Protein AF-A0A2V2N459-F1 (afdb_monomer)

Organism: NCBI:txid1277351

Radius of gyration: 63.27 Å; Cα contacts (8 Å, |Δi|>4): 15; chains: 1; bounding box: 119×52×161 Å

Mean predicted aligned error: 15.53 Å

Structure (mmCIF, N/CA/C/O backbone):
data_AF-A0A2V2N459-F1
#
_entry.id   AF-A0A2V2N459-F1
#
loop_
_atom_site.group_PDB
_atom_site.id
_atom_site.type_symbol
_atom_site.label_atom_id
_atom_site.label_alt_id
_atom_site.label_comp_id
_atom_site.label_asym_id
_atom_site.label_entity_id
_atom_site.label_seq_id
_atom_site.pdbx_PDB_ins_code
_atom_site.Cartn_x
_atom_site.Cartn_y
_atom_site.Cartn_z
_atom_site.occupancy
_atom_site.B_iso_or_equiv
_atom_site.auth_seq_id
_atom_site.auth_comp_id
_atom_site.auth_asym_id
_atom_site.auth_atom_id
_atom_site.pdbx_PDB_model_num
ATOM 1 N N . MET A 1 1 ? -39.260 -43.228 41.173 1.00 39.00 1 MET A N 1
ATOM 2 C CA . MET A 1 1 ? -38.387 -42.388 42.025 1.00 39.00 1 MET A CA 1
ATOM 3 C C . MET A 1 1 ? -39.161 -41.136 42.411 1.00 39.00 1 MET A C 1
ATOM 5 O O . MET A 1 1 ? -39.763 -40.525 41.541 1.00 39.00 1 MET A O 1
ATOM 9 N N . ARG A 1 2 ? -39.259 -40.855 43.716 1.00 43.34 2 ARG A N 1
ATOM 10 C CA . ARG A 1 2 ? -40.047 -39.765 44.317 1.00 43.34 2 ARG A CA 1
ATOM 11 C C . ARG A 1 2 ? -39.423 -38.402 43.996 1.00 43.34 2 ARG A C 1
ATOM 13 O O . ARG A 1 2 ? -38.219 -38.247 44.148 1.00 43.34 2 ARG A O 1
ATOM 20 N N . PHE A 1 3 ? -40.246 -37.420 43.637 1.00 46.50 3 PHE A N 1
ATOM 21 C CA . PHE A 1 3 ? -39.861 -36.010 43.668 1.00 46.50 3 PHE A CA 1
ATOM 22 C C . PHE A 1 3 ? -39.791 -35.563 45.132 1.00 46.50 3 PHE A C 1
ATOM 24 O O . PHE A 1 3 ? -40.823 -35.383 45.783 1.00 46.50 3 PHE A O 1
ATOM 31 N N . GLU A 1 4 ? -38.583 -35.431 45.674 1.00 50.91 4 GLU A N 1
ATOM 32 C CA . GLU A 1 4 ? -38.373 -34.772 46.959 1.00 50.91 4 GLU A CA 1
ATOM 33 C C . GLU A 1 4 ? -38.752 -33.296 46.819 1.00 50.91 4 GLU A C 1
ATOM 35 O O . GLU A 1 4 ? -38.150 -32.531 46.065 1.00 50.91 4 GLU A O 1
ATOM 40 N N . LYS A 1 5 ? -39.806 -32.900 47.537 1.00 53.94 5 LYS A N 1
ATOM 41 C CA . LYS A 1 5 ? -40.143 -31.497 47.756 1.00 53.94 5 LYS A CA 1
ATOM 42 C C . LYS A 1 5 ? -38.971 -30.869 48.507 1.00 53.94 5 LYS A C 1
ATOM 44 O O . LYS A 1 5 ? -38.868 -31.030 49.720 1.00 53.94 5 LYS A O 1
ATOM 49 N N . LEU A 1 6 ? -38.100 -30.158 47.795 1.00 53.69 6 LEU A N 1
ATOM 50 C CA . LEU A 1 6 ? -37.167 -29.220 48.409 1.00 53.69 6 LEU A CA 1
ATOM 51 C C . LEU A 1 6 ? -37.994 -28.229 49.232 1.00 53.69 6 LEU A C 1
ATOM 53 O O . LEU A 1 6 ? -38.637 -27.333 48.682 1.00 53.69 6 LEU A O 1
ATOM 57 N N . ASN A 1 7 ? -38.009 -28.418 50.552 1.00 49.91 7 ASN A N 1
ATOM 58 C CA . ASN A 1 7 ? -38.447 -27.408 51.502 1.00 49.91 7 ASN A CA 1
ATOM 59 C C . ASN A 1 7 ? -37.522 -26.202 51.319 1.00 49.91 7 ASN A C 1
ATOM 61 O O . ASN A 1 7 ? -36.458 -26.126 51.926 1.00 49.91 7 ASN A O 1
ATOM 65 N N . LYS A 1 8 ? -37.915 -25.270 50.445 1.00 59.38 8 LYS A N 1
ATOM 66 C CA . LYS A 1 8 ? -37.277 -23.963 50.274 1.00 59.38 8 LYS A CA 1
ATOM 67 C C . LYS A 1 8 ? -37.604 -23.096 51.492 1.00 59.38 8 LYS A C 1
ATOM 69 O O . LYS A 1 8 ? -38.346 -22.125 51.390 1.00 59.38 8 LYS A O 1
ATOM 74 N N . LYS A 1 9 ? -37.115 -23.487 52.669 1.00 71.25 9 LYS A N 1
ATOM 75 C CA . LYS A 1 9 ? -37.037 -22.566 53.800 1.00 71.25 9 LYS A CA 1
ATOM 76 C C . LYS A 1 9 ? -35.951 -21.553 53.464 1.00 71.25 9 LYS A C 1
ATOM 78 O O . LYS A 1 9 ? -34.879 -21.941 53.000 1.00 71.25 9 LYS A O 1
ATOM 83 N N . LEU A 1 10 ? -36.259 -20.270 53.639 1.00 74.75 10 LEU A N 1
ATOM 84 C CA . LEU A 1 10 ? -35.234 -19.240 53.548 1.00 74.75 10 LEU A CA 1
ATOM 85 C C . LEU A 1 10 ? -34.154 -19.547 54.600 1.00 74.75 10 LEU A C 1
ATOM 87 O O . LEU A 1 10 ? -34.520 -19.913 55.719 1.00 74.75 10 LEU A O 1
ATOM 91 N N . PRO A 1 11 ? -32.864 -19.425 54.249 1.00 86.38 11 PRO A N 1
ATOM 92 C CA . PRO A 1 11 ? -31.776 -19.517 55.214 1.00 86.38 11 PRO A CA 1
ATOM 93 C C . PRO A 1 11 ? -32.008 -18.576 56.402 1.00 86.38 11 PRO A C 1
ATOM 95 O O . PRO A 1 11 ? -32.507 -17.463 56.210 1.00 86.38 11 PRO A O 1
ATOM 98 N N . GLU A 1 12 ? -31.627 -19.016 57.603 1.00 83.81 12 GLU A N 1
ATOM 99 C CA . GLU A 1 12 ? -31.779 -18.258 58.858 1.00 83.81 12 GLU A CA 1
ATOM 100 C C . GLU A 1 12 ? -31.168 -16.847 58.742 1.00 83.81 12 GLU A C 1
ATOM 102 O O . GLU A 1 12 ? -31.771 -15.870 59.176 1.00 83.81 12 GLU A O 1
ATOM 107 N N . ASP A 1 13 ? -30.038 -16.734 58.041 1.00 87.75 13 ASP A N 1
ATOM 108 C CA . ASP A 1 13 ? -29.305 -15.483 57.816 1.00 87.75 13 ASP A CA 1
ATOM 109 C C . ASP A 1 13 ? -30.088 -14.453 56.984 1.00 87.75 13 ASP A C 1
ATOM 111 O O . ASP A 1 13 ? -29.896 -13.252 57.123 1.00 87.75 13 ASP A O 1
ATOM 115 N N . ILE A 1 14 ? -30.980 -14.899 56.093 1.00 87.56 14 ILE A N 1
ATOM 116 C CA . ILE A 1 14 ? -31.822 -13.983 55.306 1.00 87.56 14 ILE A CA 1
ATOM 117 C C . ILE A 1 14 ? -33.027 -13.546 56.140 1.00 87.56 14 ILE A C 1
ATOM 119 O O . ILE A 1 14 ? -33.479 -12.406 56.035 1.00 87.56 14 ILE A O 1
ATOM 123 N N . LEU A 1 15 ? -33.551 -14.446 56.976 1.00 87.75 15 LEU A N 1
ATOM 124 C CA . LEU A 1 15 ? -34.659 -14.138 57.876 1.00 87.75 15 LEU A CA 1
ATOM 125 C C . LEU A 1 15 ? -34.249 -13.102 58.926 1.00 87.75 15 LEU A C 1
ATOM 127 O O . LEU A 1 15 ? -35.013 -12.169 59.157 1.00 87.75 15 LEU A O 1
ATOM 131 N N . SER A 1 16 ? -33.044 -13.211 59.493 1.00 89.38 16 SER A N 1
ATOM 132 C CA . SER A 1 16 ? -32.524 -12.221 60.442 1.00 89.38 16 SER A CA 1
ATOM 133 C C . SER A 1 16 ? -32.383 -10.832 59.812 1.00 89.38 16 SER A C 1
ATOM 135 O O . SER A 1 16 ? -32.814 -9.857 60.417 1.00 89.38 16 SER A O 1
ATOM 137 N N . VAL A 1 17 ? -31.891 -10.738 58.571 1.00 90.38 17 VAL A N 1
ATOM 138 C CA . VAL A 1 17 ? -31.781 -9.465 57.832 1.00 90.38 17 VAL A CA 1
ATOM 139 C C . VAL A 1 17 ? -33.154 -8.854 57.530 1.00 90.38 17 VAL A C 1
ATOM 141 O O . VAL A 1 17 ? -33.333 -7.643 57.632 1.00 90.38 17 VAL A O 1
ATOM 144 N N . ILE A 1 18 ? -34.150 -9.674 57.174 1.00 92.88 18 ILE A N 1
ATOM 145 C CA . ILE A 1 18 ? -35.527 -9.199 56.958 1.00 92.88 18 ILE A CA 1
ATOM 146 C C . ILE A 1 18 ? -36.136 -8.683 58.267 1.00 92.88 18 ILE A C 1
ATOM 148 O O . ILE A 1 18 ? -36.833 -7.669 58.252 1.00 92.88 18 ILE A O 1
ATOM 152 N N . ASP A 1 19 ? -35.891 -9.375 59.379 1.00 91.25 19 ASP A N 1
ATOM 153 C CA . ASP A 1 19 ? -36.398 -9.001 60.701 1.00 91.25 19 ASP A CA 1
ATOM 154 C C . ASP A 1 19 ? -35.750 -7.721 61.221 1.00 91.25 19 ASP A C 1
ATOM 156 O O . ASP A 1 19 ? -36.444 -6.856 61.754 1.00 91.25 19 ASP A O 1
ATOM 160 N N . GLU A 1 20 ? -34.445 -7.575 61.013 1.00 93.12 20 GLU A N 1
ATOM 161 C CA . GLU A 1 20 ? -33.694 -6.367 61.333 1.00 93.12 20 GLU A CA 1
ATOM 162 C C . GLU A 1 20 ? -34.180 -5.171 60.503 1.00 93.12 20 GLU A C 1
ATOM 164 O O . GLU A 1 20 ? -34.480 -4.121 61.067 1.00 93.12 20 GLU A O 1
ATOM 169 N N . GLU A 1 21 ? -34.367 -5.335 59.189 1.00 92.62 21 GLU A N 1
ATOM 170 C CA . GLU A 1 21 ? -34.896 -4.277 58.317 1.00 92.62 21 GLU A CA 1
ATOM 171 C C . GLU A 1 21 ? -36.357 -3.925 58.656 1.00 92.62 21 GLU A C 1
ATOM 173 O O . GLU A 1 21 ? -36.746 -2.755 58.614 1.00 92.62 21 GLU A O 1
ATOM 178 N N . ALA A 1 22 ? -37.174 -4.915 59.029 1.00 91.62 22 ALA A N 1
ATOM 179 C CA . ALA A 1 22 ? -38.549 -4.695 59.474 1.00 91.62 22 ALA A CA 1
ATOM 180 C C . ALA A 1 22 ? -38.601 -3.922 60.802 1.00 91.62 22 ALA A C 1
ATOM 182 O O . ALA A 1 22 ? -39.375 -2.970 60.930 1.00 91.62 22 ALA A O 1
ATOM 183 N N . ALA A 1 23 ? -37.747 -4.287 61.764 1.00 91.88 23 AL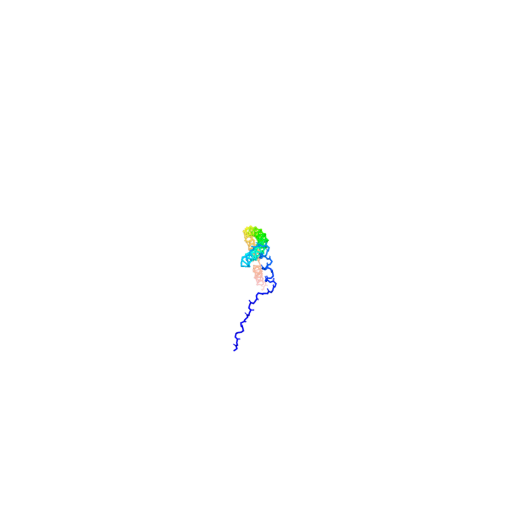A A N 1
ATOM 184 C CA . ALA A 1 23 ? -37.636 -3.614 63.054 1.00 91.88 23 ALA A CA 1
ATOM 185 C C . ALA A 1 23 ? -37.079 -2.188 62.913 1.00 91.88 23 ALA A C 1
ATOM 187 O O . ALA A 1 23 ? -37.649 -1.251 63.471 1.00 91.88 23 ALA A O 1
ATOM 188 N N . ALA A 1 24 ? -36.018 -2.003 62.122 1.00 91.19 24 ALA A N 1
ATOM 189 C CA . ALA A 1 24 ? -35.404 -0.701 61.872 1.00 91.19 24 ALA A CA 1
ATOM 190 C C . ALA A 1 24 ? -36.339 0.242 61.100 1.00 91.19 24 ALA A C 1
ATOM 192 O O . ALA A 1 24 ? -36.403 1.437 61.385 1.00 91.19 24 ALA A O 1
ATOM 193 N N . GLY A 1 25 ? -37.091 -0.294 60.137 1.00 87.31 25 GLY A N 1
ATOM 194 C CA . GLY A 1 25 ? -38.051 0.470 59.347 1.00 87.31 25 GLY A CA 1
ATOM 195 C C . GLY A 1 25 ? -39.390 0.716 60.041 1.00 87.31 25 GLY A C 1
ATOM 196 O O . GLY A 1 25 ? -40.169 1.519 59.535 1.00 87.31 25 GLY A O 1
ATOM 197 N N . SER A 1 26 ? -39.679 0.045 61.166 1.00 91.75 26 SER A N 1
ATOM 198 C CA . SER A 1 26 ? -41.036 -0.039 61.740 1.00 91.75 26 SER A CA 1
ATOM 199 C C . SER A 1 26 ? -42.088 -0.470 60.706 1.00 91.75 26 SER A C 1
ATOM 201 O O . SER A 1 26 ? -43.199 0.056 60.670 1.00 91.75 26 SER A O 1
ATOM 203 N N . ILE A 1 27 ? -41.719 -1.414 59.839 1.00 93.75 27 ILE A N 1
ATOM 204 C CA . ILE A 1 27 ? -42.539 -1.907 58.725 1.00 93.75 27 ILE A CA 1
ATOM 205 C C . ILE A 1 27 ? -42.828 -3.398 58.873 1.00 93.75 27 ILE A C 1
ATOM 207 O O . ILE A 1 27 ? -42.202 -4.113 59.656 1.00 93.75 27 ILE A O 1
ATOM 211 N N . THR A 1 28 ? -43.779 -3.899 58.092 1.00 94.56 28 THR A N 1
ATOM 212 C CA . THR A 1 28 ? -44.044 -5.338 58.046 1.00 94.56 28 THR A CA 1
ATOM 213 C C . THR A 1 28 ? -42.893 -6.086 57.364 1.00 94.56 28 THR A C 1
ATOM 215 O O . THR A 1 28 ? -42.224 -5.560 56.472 1.00 94.56 28 THR A O 1
ATOM 218 N N . ARG A 1 29 ? -42.702 -7.371 57.704 1.00 90.75 29 ARG A N 1
ATOM 219 C CA . ARG A 1 29 ? -41.733 -8.251 57.014 1.00 90.75 29 ARG A CA 1
ATOM 220 C C . ARG A 1 29 ? -41.894 -8.226 55.491 1.00 90.75 29 ARG A C 1
ATOM 222 O O . ARG A 1 29 ? -40.912 -8.293 54.764 1.00 90.75 29 ARG A O 1
ATOM 229 N N . GLN A 1 30 ? -43.124 -8.119 54.994 1.00 91.94 30 GLN A N 1
ATOM 230 C CA . GLN A 1 30 ? -43.403 -8.130 53.557 1.00 91.94 30 GLN A CA 1
ATOM 231 C C . GLN A 1 30 ? -42.973 -6.828 52.858 1.00 91.94 30 GLN A C 1
ATOM 233 O O . GLN A 1 30 ? -42.483 -6.858 51.724 1.00 91.94 30 GLN A O 1
ATOM 238 N N . GLU A 1 31 ? -43.091 -5.691 53.542 1.00 91.62 31 GLU A N 1
ATOM 239 C CA . GLU A 1 31 ? -42.556 -4.408 53.077 1.00 91.62 31 GLU A CA 1
ATOM 240 C C . GLU A 1 31 ? -41.027 -4.381 53.148 1.00 91.62 31 GLU A C 1
ATOM 242 O O . GLU A 1 31 ? -40.392 -3.931 52.192 1.00 91.62 31 GLU A O 1
ATOM 247 N N . ALA A 1 32 ? -40.433 -4.937 54.212 1.00 91.81 32 ALA A N 1
ATOM 248 C CA . ALA A 1 32 ? -38.983 -5.085 54.343 1.00 91.81 32 ALA A CA 1
ATOM 249 C C . ALA A 1 32 ? -38.401 -5.938 53.206 1.00 91.81 32 ALA A C 1
ATOM 251 O O . ALA A 1 32 ? -37.472 -5.507 52.526 1.00 91.81 32 ALA A O 1
ATOM 252 N N . VAL A 1 33 ? -39.017 -7.086 52.898 1.00 93.75 33 VAL A N 1
ATOM 253 C CA . VAL A 1 33 ? -38.655 -7.910 51.731 1.00 93.75 33 VAL A CA 1
ATOM 254 C C . VAL A 1 33 ? -38.755 -7.105 50.437 1.00 93.75 33 VAL A C 1
ATOM 256 O O . VAL A 1 33 ? -37.827 -7.121 49.633 1.00 93.75 33 VAL A O 1
ATOM 259 N N . SER A 1 34 ? -39.846 -6.364 50.227 1.00 93.44 34 SER A N 1
ATOM 260 C CA . SER A 1 34 ? -40.023 -5.557 49.011 1.00 93.44 34 SER A CA 1
ATOM 261 C C . SER A 1 34 ? -38.950 -4.470 48.872 1.00 93.44 34 SER A C 1
ATOM 263 O O . SER A 1 34 ? -38.462 -4.219 47.769 1.00 93.44 34 SER A O 1
ATOM 265 N N . LYS A 1 35 ? -38.558 -3.834 49.981 1.00 93.69 35 LYS A N 1
ATOM 266 C CA . LYS A 1 35 ? -37.504 -2.815 50.024 1.00 93.69 35 LYS A CA 1
ATOM 267 C C . LYS A 1 35 ? -36.122 -3.419 49.764 1.00 93.69 35 LYS A C 1
ATOM 269 O O . LYS A 1 35 ? -35.403 -2.915 48.902 1.00 93.69 35 LYS A O 1
ATOM 274 N N . LEU A 1 36 ? -35.786 -4.523 50.432 1.00 93.06 36 LEU A N 1
ATOM 275 C CA . LEU A 1 36 ? -34.525 -5.246 50.246 1.00 93.06 36 LEU A CA 1
ATOM 276 C C . LEU A 1 36 ? -34.389 -5.772 48.816 1.00 93.06 36 LEU A C 1
ATOM 278 O O . LEU A 1 36 ? -33.350 -5.580 48.195 1.00 93.06 36 LEU A O 1
ATOM 282 N N . VAL A 1 37 ? -35.450 -6.349 48.243 1.00 93.94 37 VAL A N 1
ATOM 283 C CA . VAL A 1 37 ? -35.453 -6.808 46.845 1.00 93.94 37 VAL A CA 1
ATOM 284 C C . VAL A 1 37 ? -35.173 -5.651 45.886 1.00 93.94 37 VAL A C 1
ATOM 286 O O . VAL A 1 37 ? -34.331 -5.790 45.002 1.00 93.94 37 VAL A O 1
ATOM 289 N N . ARG A 1 38 ? -35.816 -4.489 46.071 1.00 93.19 38 ARG A N 1
ATOM 290 C CA . ARG A 1 38 ? -35.522 -3.298 45.253 1.00 93.19 38 ARG A CA 1
ATOM 291 C C . ARG A 1 38 ? -34.075 -2.836 45.414 1.00 93.19 38 ARG A C 1
ATOM 293 O O . ARG A 1 38 ? -33.445 -2.503 44.416 1.00 93.19 38 ARG A O 1
ATOM 300 N N . SER A 1 39 ? -33.550 -2.836 46.638 1.00 92.69 39 SER A N 1
ATOM 301 C CA . SER A 1 39 ? -32.160 -2.459 46.913 1.00 92.69 39 SER A CA 1
ATOM 302 C C . SER A 1 39 ? -31.173 -3.407 46.225 1.00 92.69 39 SER A C 1
ATOM 304 O O . SER A 1 39 ? -30.302 -2.947 45.494 1.00 92.69 39 SER A O 1
ATOM 306 N N . VAL A 1 40 ? -31.368 -4.723 46.350 1.00 94.56 40 VAL A N 1
ATOM 307 C CA . VAL A 1 40 ? -30.538 -5.741 45.687 1.00 94.56 40 VAL A CA 1
ATOM 308 C C . VAL A 1 40 ? -30.577 -5.592 44.166 1.00 94.56 40 VAL A C 1
ATOM 310 O O . VAL A 1 40 ? -29.535 -5.659 43.517 1.00 94.56 40 VAL A O 1
ATOM 313 N N . ILE A 1 41 ? -31.757 -5.351 43.588 1.00 94.56 41 ILE A N 1
ATOM 314 C CA . ILE A 1 41 ? -31.903 -5.100 42.147 1.00 94.56 41 ILE A CA 1
ATOM 315 C C . ILE A 1 41 ? -31.137 -3.833 41.740 1.00 94.56 41 ILE A C 1
ATOM 317 O O . ILE A 1 41 ? -30.415 -3.855 40.746 1.00 94.56 41 ILE A O 1
ATOM 321 N N . SER A 1 42 ? -31.244 -2.753 42.519 1.00 93.88 42 SER A N 1
ATOM 322 C CA . SER A 1 42 ? -30.523 -1.502 42.259 1.00 93.88 42 SER A CA 1
ATOM 323 C C . SER A 1 42 ? -29.007 -1.697 42.296 1.00 93.88 42 SER A C 1
ATOM 325 O O . SER A 1 42 ? -28.322 -1.285 41.366 1.00 93.88 42 SER A O 1
ATOM 327 N N . ILE A 1 43 ? -28.492 -2.371 43.328 1.00 94.50 43 ILE A N 1
ATOM 328 C CA . ILE A 1 43 ? -27.057 -2.655 43.486 1.00 94.50 43 ILE A CA 1
ATOM 329 C C . ILE A 1 43 ? -26.552 -3.519 42.327 1.00 94.50 43 ILE A C 1
ATOM 331 O O . ILE A 1 43 ? -25.483 -3.264 41.773 1.00 94.50 43 ILE A O 1
ATOM 335 N N . LYS A 1 44 ? -27.333 -4.528 41.922 1.00 95.38 44 LYS A N 1
ATOM 336 C CA . LYS A 1 44 ? -26.994 -5.374 40.776 1.00 95.38 44 LYS A CA 1
ATOM 337 C C . LYS A 1 44 ? -26.893 -4.553 39.487 1.00 95.38 44 LYS A C 1
ATOM 339 O O . LYS A 1 44 ? -25.895 -4.671 38.783 1.00 95.38 44 LYS A O 1
ATOM 344 N N . HIS A 1 45 ? -27.882 -3.707 39.198 1.00 95.31 45 HIS A N 1
ATOM 345 C CA . HIS A 1 45 ? -27.858 -2.853 38.008 1.00 95.31 45 HIS A CA 1
ATOM 346 C C . HIS A 1 45 ? -26.720 -1.829 38.031 1.00 95.31 45 HIS A C 1
ATOM 348 O O . HIS A 1 45 ? -26.131 -1.548 36.991 1.00 95.31 45 HIS A O 1
ATOM 354 N N . GLU A 1 46 ? -26.387 -1.278 39.197 1.00 95.88 46 GLU A N 1
ATOM 355 C CA . GLU A 1 46 ? -25.246 -0.375 39.348 1.00 95.88 46 GLU A CA 1
ATOM 356 C C . GLU A 1 46 ? -23.925 -1.095 39.056 1.00 95.88 46 GLU A C 1
ATOM 358 O O . GLU A 1 46 ? -23.119 -0.606 38.266 1.00 95.88 46 GLU A O 1
ATOM 363 N N . SER A 1 47 ? -23.742 -2.301 39.599 1.00 94.38 47 SER A N 1
ATOM 364 C CA . SER A 1 47 ? -22.561 -3.125 39.331 1.00 94.38 47 SER A CA 1
ATOM 365 C C . SER A 1 47 ? -22.428 -3.494 37.848 1.0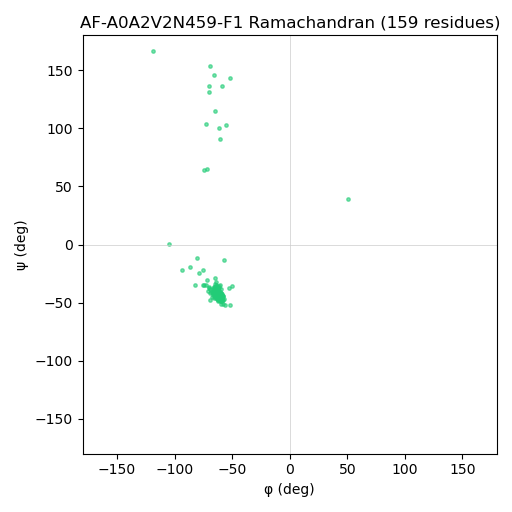0 94.38 47 SER A C 1
ATOM 367 O O . SER A 1 47 ? -21.347 -3.347 37.275 1.00 94.38 47 SER A O 1
ATOM 369 N N . GLU A 1 48 ? -23.522 -3.914 37.207 1.00 96.12 48 GLU A N 1
ATOM 370 C CA . GLU A 1 48 ? -23.555 -4.207 35.768 1.00 96.12 48 GLU A CA 1
ATOM 371 C C . GLU A 1 48 ? -23.222 -2.960 34.933 1.00 96.12 48 GLU A C 1
ATOM 373 O O . GLU A 1 48 ? -22.422 -3.030 34.000 1.00 96.12 48 GLU A O 1
ATOM 378 N N . ASN A 1 49 ? -23.767 -1.795 35.296 1.00 96.19 49 ASN A N 1
ATOM 379 C CA . ASN A 1 49 ? -23.480 -0.536 34.611 1.00 96.19 49 ASN A CA 1
ATOM 380 C C . ASN A 1 49 ? -22.011 -0.125 34.731 1.00 96.19 49 ASN A C 1
ATOM 382 O O . ASN A 1 49 ? -21.423 0.318 33.744 1.00 96.19 49 ASN A O 1
ATOM 386 N N . GLU A 1 50 ? -21.399 -0.272 35.906 1.00 96.62 50 GLU A N 1
ATOM 387 C CA . GLU A 1 50 ? -19.974 0.016 36.076 1.00 96.62 50 GLU A CA 1
ATOM 388 C C . GLU A 1 50 ? -19.113 -0.929 35.230 1.00 96.62 50 GLU A C 1
ATOM 390 O O . GLU A 1 50 ? -18.218 -0.472 34.517 1.00 96.62 50 GLU A O 1
ATOM 395 N N . GLN A 1 51 ? -19.428 -2.228 35.202 1.00 97.19 51 GLN A N 1
ATOM 396 C CA . GLN A 1 51 ? -18.736 -3.183 34.330 1.00 97.19 51 GLN A CA 1
ATOM 397 C C . GLN A 1 51 ? -18.846 -2.801 32.849 1.00 97.19 51 GLN A C 1
ATOM 399 O O . GLN A 1 51 ? -17.840 -2.805 32.135 1.00 97.19 51 GLN A O 1
ATOM 404 N N . LEU A 1 52 ? -20.039 -2.417 32.390 1.00 97.44 52 LEU A N 1
ATOM 405 C CA . LEU A 1 52 ? -20.252 -1.961 31.017 1.00 97.44 52 LEU A CA 1
ATOM 406 C C . LEU A 1 52 ? -19.476 -0.675 30.714 1.00 97.44 52 LEU A C 1
ATOM 408 O O . LEU A 1 52 ? -18.860 -0.577 29.654 1.00 97.44 52 LEU A O 1
ATOM 412 N N . LYS A 1 53 ? -19.425 0.292 31.640 1.00 97.69 53 LYS A N 1
ATOM 413 C CA . LYS A 1 53 ? -18.603 1.505 31.480 1.00 97.69 53 LYS A CA 1
ATOM 414 C C . LYS A 1 53 ? -17.124 1.166 31.306 1.00 97.69 53 LYS A C 1
ATOM 416 O O . LYS A 1 53 ? -16.474 1.739 30.430 1.00 97.69 53 LYS A O 1
ATOM 421 N N . TYR A 1 54 ? -16.595 0.232 32.100 1.00 97.50 54 TYR A N 1
ATOM 422 C CA . TYR A 1 54 ? -15.211 -0.224 31.953 1.00 97.50 54 TYR A CA 1
ATOM 423 C C . TYR A 1 54 ? -14.970 -0.878 30.589 1.00 97.50 54 TYR A C 1
ATOM 425 O O . TYR A 1 54 ? -13.989 -0.545 29.925 1.00 97.50 54 TYR A O 1
ATOM 433 N N . GLN A 1 55 ? -15.879 -1.745 30.137 1.00 97.69 55 GLN A N 1
ATOM 434 C CA . GLN A 1 55 ? -15.775 -2.390 28.823 1.00 97.69 55 GLN A CA 1
ATOM 435 C C . GLN A 1 55 ? -15.829 -1.372 27.678 1.00 97.69 55 GLN A C 1
ATOM 437 O O . GLN A 1 55 ? -14.997 -1.426 26.778 1.00 97.69 55 GLN A O 1
ATOM 442 N N . ILE A 1 56 ? -16.749 -0.405 27.733 1.00 98.12 56 ILE A N 1
ATOM 443 C CA . ILE A 1 56 ? -16.853 0.676 26.741 1.00 98.12 56 ILE A CA 1
ATOM 444 C C . ILE A 1 56 ? -15.561 1.494 26.701 1.00 98.12 56 ILE A C 1
ATOM 446 O O . ILE A 1 56 ? -15.054 1.797 25.623 1.00 98.12 56 ILE A O 1
ATOM 450 N N . LYS A 1 57 ? -14.999 1.838 27.865 1.00 98.19 57 LYS A N 1
ATOM 451 C CA . LYS A 1 57 ? -13.745 2.593 27.942 1.00 98.19 57 LYS A CA 1
ATOM 452 C C . LYS A 1 57 ? -12.584 1.831 27.304 1.00 98.19 57 LYS A C 1
ATOM 454 O O . LYS A 1 57 ? -11.799 2.432 26.573 1.00 98.19 57 LYS A O 1
ATOM 459 N N . GLU A 1 58 ? -12.487 0.529 27.558 1.00 98.38 58 GLU A N 1
ATOM 460 C CA . GLU A 1 58 ? -11.432 -0.303 26.981 1.00 98.38 58 GLU A CA 1
ATOM 461 C C . GLU A 1 58 ? -11.607 -0.481 25.468 1.00 98.38 58 GLU A C 1
ATOM 463 O O . GLU A 1 58 ? -10.647 -0.332 24.715 1.00 98.38 58 GLU A O 1
ATOM 468 N N . LEU A 1 59 ? -12.836 -0.702 24.994 1.00 98.44 59 LEU A N 1
ATOM 469 C CA . LEU A 1 59 ? -13.128 -0.766 23.561 1.00 98.44 59 LEU A CA 1
ATOM 470 C C . LEU A 1 59 ? -12.798 0.553 22.855 1.00 98.44 59 LEU A C 1
ATOM 472 O O . LEU A 1 59 ? -12.156 0.535 21.810 1.00 98.44 59 LEU A O 1
ATOM 476 N N . ASN A 1 60 ? -13.149 1.698 23.444 1.00 98.25 60 ASN A N 1
ATOM 477 C CA . ASN A 1 60 ? -12.797 3.009 22.891 1.00 98.25 60 ASN A CA 1
ATOM 478 C C . ASN A 1 60 ? -11.280 3.212 22.805 1.00 98.25 60 ASN A C 1
ATOM 480 O O . ASN A 1 60 ? -10.784 3.775 21.832 1.00 98.25 60 ASN A O 1
ATOM 484 N N . ARG A 1 61 ? -10.529 2.724 23.798 1.00 98.12 61 ARG A N 1
ATOM 485 C CA . ARG A 1 61 ? -9.063 2.749 23.767 1.00 98.12 61 ARG A CA 1
ATOM 486 C C . ARG A 1 61 ? -8.516 1.891 22.624 1.00 98.12 61 ARG A C 1
ATOM 488 O O . ARG A 1 61 ? -7.603 2.325 21.930 1.00 98.12 61 ARG A O 1
ATOM 495 N N . GLN A 1 62 ? -9.073 0.699 22.414 1.00 98.25 62 GLN A N 1
ATOM 496 C CA . GLN A 1 62 ? -8.677 -0.171 21.303 1.00 98.25 62 GLN A CA 1
ATOM 497 C C . GLN A 1 62 ? -9.011 0.444 19.941 1.00 98.25 62 GLN A C 1
ATOM 499 O O . GLN A 1 62 ? -8.180 0.378 19.038 1.00 98.25 62 GLN A O 1
ATOM 504 N N . ILE A 1 63 ? -10.181 1.077 19.806 1.00 98.38 63 ILE A N 1
ATOM 505 C CA . ILE A 1 63 ? -10.573 1.802 18.591 1.00 98.38 63 ILE A CA 1
ATOM 506 C C . ILE A 1 63 ? -9.572 2.919 18.298 1.00 98.38 63 ILE A C 1
ATOM 508 O O . ILE A 1 63 ? -9.051 2.963 17.193 1.00 98.38 63 ILE A O 1
ATOM 512 N N . ALA A 1 64 ? -9.222 3.746 19.288 1.00 98.06 64 ALA A N 1
ATOM 513 C CA . ALA A 1 64 ? -8.254 4.827 19.095 1.00 98.06 64 ALA A CA 1
ATOM 514 C C . ALA A 1 64 ? -6.888 4.312 18.604 1.00 98.06 64 ALA A C 1
ATOM 516 O O . ALA A 1 64 ? -6.334 4.842 17.647 1.00 98.06 64 ALA A O 1
ATOM 517 N N . ILE A 1 65 ? -6.380 3.223 19.197 1.00 98.19 65 ILE A N 1
ATOM 518 C CA . ILE A 1 65 ? -5.123 2.593 18.756 1.00 98.19 65 ILE A CA 1
ATOM 519 C C . ILE A 1 65 ? -5.232 2.107 17.304 1.00 98.19 65 ILE A C 1
ATOM 521 O O . ILE A 1 65 ? -4.290 2.251 16.525 1.00 98.19 65 ILE A O 1
ATOM 525 N N . LYS A 1 66 ? -6.372 1.518 16.931 1.00 98.12 66 LYS A N 1
ATOM 526 C CA . LYS A 1 66 ? -6.600 1.038 15.566 1.00 98.12 66 LYS A CA 1
ATOM 527 C C . LYS A 1 66 ? -6.763 2.174 14.563 1.00 98.12 66 LYS A C 1
ATOM 529 O O . LYS A 1 66 ? -6.260 2.049 13.450 1.00 98.12 66 LYS A O 1
ATOM 534 N N . ASP A 1 67 ? -7.395 3.274 14.944 1.00 98.38 67 ASP A N 1
ATOM 535 C CA . ASP A 1 67 ? -7.506 4.467 14.104 1.00 98.38 67 ASP A CA 1
ATOM 536 C C . ASP A 1 67 ? -6.132 5.100 13.836 1.00 98.38 67 ASP A C 1
ATOM 538 O O . ASP A 1 67 ? -5.841 5.485 12.696 1.00 98.38 67 ASP A O 1
ATOM 542 N N . ASP A 1 68 ? -5.255 5.131 14.842 1.00 97.94 68 ASP A N 1
ATOM 543 C CA . ASP A 1 68 ? -3.868 5.580 14.686 1.00 97.94 68 ASP A CA 1
ATOM 544 C C . ASP A 1 68 ? -3.088 4.663 13.725 1.00 97.94 68 ASP A C 1
ATOM 546 O O . ASP A 1 68 ? -2.421 5.143 12.804 1.00 97.94 68 ASP A O 1
ATOM 550 N N . GLU A 1 69 ? -3.219 3.339 13.875 1.00 98.31 69 GLU A N 1
ATOM 551 C CA . GLU A 1 69 ? -2.593 2.344 12.990 1.00 98.31 69 GLU A CA 1
ATOM 552 C C . GLU A 1 69 ? -3.083 2.484 11.538 1.00 98.31 69 GLU A C 1
ATOM 554 O O . GLU A 1 69 ? -2.285 2.516 10.599 1.00 98.31 69 GLU A O 1
ATOM 559 N N . VAL A 1 70 ? -4.394 2.641 11.334 1.00 98.31 70 VAL A N 1
ATOM 560 C CA . VAL A 1 70 ? -4.988 2.864 10.007 1.00 98.31 70 VAL A CA 1
ATOM 561 C C . VAL A 1 70 ? -4.478 4.164 9.387 1.00 98.31 70 VAL A C 1
ATOM 563 O O . VAL A 1 70 ? -4.194 4.210 8.187 1.00 98.31 70 VAL A O 1
ATOM 566 N N . THR A 1 71 ? -4.351 5.225 10.181 1.00 98.31 71 THR A N 1
ATOM 567 C CA . THR A 1 71 ? -3.826 6.513 9.714 1.00 98.31 71 THR A CA 1
ATOM 568 C C . THR A 1 71 ? -2.368 6.389 9.285 1.00 98.31 71 THR A C 1
ATOM 570 O O . THR A 1 71 ? -2.000 6.866 8.209 1.00 98.31 71 THR A O 1
ATOM 573 N N . TYR A 1 72 ? -1.550 5.692 10.074 1.00 98.38 72 TYR A N 1
ATOM 574 C CA . TYR A 1 72 ? -0.160 5.409 9.735 1.00 98.38 72 TYR A CA 1
ATOM 575 C C . TYR A 1 72 ? -0.039 4.645 8.408 1.00 98.38 72 TYR A C 1
ATOM 577 O O . TYR A 1 72 ? 0.653 5.101 7.497 1.00 98.38 72 TYR A O 1
ATOM 585 N N . LEU A 1 73 ? -0.782 3.544 8.256 1.00 98.31 73 LEU A N 1
ATOM 586 C CA . LEU A 1 73 ? -0.749 2.722 7.042 1.00 98.31 73 LEU A CA 1
ATOM 587 C C . LEU A 1 73 ? -1.214 3.491 5.799 1.00 98.31 73 LEU A C 1
ATOM 589 O O . LEU A 1 73 ? -0.649 3.328 4.718 1.00 98.31 73 LEU A O 1
ATOM 593 N N . ARG A 1 74 ? -2.216 4.371 5.930 1.00 98.06 74 ARG A N 1
ATOM 594 C CA . ARG A 1 74 ? -2.639 5.251 4.827 1.00 98.06 74 ARG A CA 1
ATOM 595 C C . ARG A 1 74 ? -1.525 6.196 4.391 1.00 98.06 74 ARG A C 1
ATOM 597 O O . ARG A 1 74 ? -1.331 6.385 3.191 1.00 98.06 74 ARG A O 1
ATOM 604 N N . ASN A 1 75 ? -0.792 6.773 5.340 1.00 97.81 75 ASN A N 1
ATOM 605 C CA . ASN A 1 75 ? 0.321 7.666 5.030 1.00 97.81 75 ASN A CA 1
ATOM 606 C C . ASN A 1 75 ? 1.461 6.921 4.325 1.00 97.81 75 ASN A C 1
ATOM 608 O O . ASN A 1 75 ? 2.003 7.421 3.339 1.00 97.81 75 ASN A O 1
ATOM 612 N N . GLU A 1 76 ? 1.786 5.711 4.783 1.00 98.12 76 GLU A N 1
ATOM 613 C CA . GLU A 1 76 ? 2.800 4.864 4.151 1.00 98.12 76 GLU A CA 1
ATOM 614 C C . GLU A 1 76 ? 2.402 4.478 2.718 1.00 98.12 76 GLU A C 1
ATOM 616 O O . GLU A 1 76 ? 3.197 4.626 1.787 1.00 98.12 76 GLU A O 1
ATOM 621 N N . LEU A 1 77 ? 1.138 4.094 2.506 1.00 98.00 77 LEU A N 1
ATOM 622 C CA . LEU A 1 77 ? 0.604 3.801 1.176 1.00 98.00 77 LEU A CA 1
ATOM 623 C C . LEU A 1 77 ? 0.683 5.020 0.244 1.00 98.00 77 LEU A C 1
ATOM 625 O O . LEU A 1 77 ? 1.062 4.885 -0.921 1.00 98.00 77 LEU A O 1
ATOM 629 N N . HIS A 1 78 ? 0.360 6.215 0.744 1.00 97.50 78 HIS A N 1
ATOM 630 C CA . HIS A 1 78 ? 0.490 7.451 -0.027 1.00 97.50 78 HIS A CA 1
ATOM 631 C C . HIS A 1 78 ? 1.941 7.738 -0.426 1.00 97.50 78 HIS A C 1
ATOM 633 O O . HIS A 1 78 ? 2.195 8.094 -1.580 1.00 97.50 78 HIS A O 1
ATOM 639 N N . ALA A 1 79 ? 2.890 7.557 0.495 1.00 97.12 79 ALA A N 1
ATOM 640 C CA . ALA A 1 79 ? 4.311 7.734 0.216 1.00 97.12 79 ALA A CA 1
ATOM 641 C C . ALA A 1 79 ? 4.814 6.728 -0.833 1.00 97.12 79 ALA A C 1
ATOM 643 O O . ALA A 1 79 ? 5.512 7.117 -1.773 1.00 97.12 79 ALA A O 1
ATOM 644 N N . LEU A 1 80 ? 4.405 5.460 -0.722 1.00 97.69 80 LEU A N 1
ATOM 645 C CA . LEU A 1 80 ? 4.748 4.418 -1.687 1.00 97.69 80 LEU A CA 1
ATOM 646 C C . LEU A 1 80 ? 4.194 4.741 -3.077 1.00 97.69 80 LEU A C 1
ATOM 648 O O . LEU A 1 80 ? 4.924 4.666 -4.063 1.00 97.69 80 LEU A O 1
ATOM 652 N N . ASN A 1 81 ? 2.929 5.154 -3.156 1.00 97.06 81 ASN A N 1
ATOM 653 C CA . ASN A 1 81 ? 2.298 5.512 -4.422 1.00 97.06 81 ASN A CA 1
ATOM 654 C C . ASN A 1 81 ? 2.999 6.708 -5.087 1.00 97.06 81 ASN A C 1
ATOM 656 O O . ASN A 1 81 ? 3.276 6.681 -6.282 1.00 97.06 81 ASN A O 1
ATOM 660 N N . ALA A 1 82 ? 3.372 7.728 -4.308 1.00 96.06 82 ALA A N 1
ATOM 661 C CA . ALA A 1 82 ? 4.157 8.851 -4.818 1.00 96.06 82 ALA A CA 1
ATOM 662 C C . ALA A 1 82 ? 5.544 8.411 -5.325 1.00 96.06 82 ALA A C 1
ATOM 664 O O . ALA A 1 82 ? 6.015 8.906 -6.350 1.00 96.06 82 ALA A O 1
ATOM 665 N N . GLY A 1 83 ? 6.194 7.471 -4.631 1.00 96.88 83 GLY A N 1
ATOM 666 C CA . GLY A 1 83 ? 7.451 6.867 -5.073 1.00 96.88 83 GLY A CA 1
ATOM 667 C C . GLY A 1 83 ? 7.309 6.100 -6.391 1.00 96.88 83 GLY A C 1
ATOM 668 O O . GLY A 1 83 ? 8.121 6.285 -7.296 1.00 96.88 83 GLY A O 1
ATOM 669 N N . LEU A 1 84 ? 6.252 5.295 -6.529 1.00 96.62 84 LEU A N 1
ATOM 670 C CA . LEU A 1 84 ? 5.952 4.549 -7.753 1.00 96.62 84 LEU A CA 1
ATOM 671 C C . LEU A 1 84 ? 5.660 5.472 -8.937 1.00 96.62 84 LEU A C 1
ATOM 673 O O . LEU A 1 84 ? 6.186 5.230 -10.020 1.00 96.62 84 LEU A O 1
ATOM 677 N N . SER A 1 85 ? 4.897 6.551 -8.738 1.00 96.12 85 SER A N 1
ATOM 678 C CA . SER A 1 85 ? 4.648 7.539 -9.796 1.00 96.12 85 SER A CA 1
ATOM 679 C C . SER A 1 85 ? 5.943 8.175 -10.300 1.00 96.12 85 SER A C 1
ATOM 681 O O . SER A 1 85 ? 6.168 8.221 -11.506 1.00 96.12 85 SER A O 1
ATOM 683 N N . LYS A 1 86 ? 6.846 8.579 -9.395 1.00 96.88 86 LYS A N 1
ATOM 684 C CA . LYS A 1 86 ? 8.162 9.124 -9.780 1.00 96.88 86 LYS A CA 1
ATOM 685 C C . LYS A 1 86 ? 9.010 8.106 -10.539 1.00 96.88 86 LYS A C 1
ATOM 687 O O . LYS A 1 86 ? 9.685 8.455 -11.502 1.00 96.88 86 LYS A O 1
ATOM 692 N N . LEU A 1 87 ? 8.988 6.842 -10.118 1.00 95.88 87 LEU A N 1
ATOM 693 C CA . LEU A 1 87 ? 9.702 5.782 -10.826 1.00 95.88 87 LEU A CA 1
ATOM 694 C C . LEU A 1 87 ? 9.127 5.567 -12.233 1.00 95.88 87 LEU A C 1
ATOM 696 O O . LEU A 1 87 ? 9.892 5.412 -13.182 1.00 95.88 87 LEU A O 1
ATOM 700 N N . ALA A 1 88 ? 7.801 5.588 -12.376 1.00 95.69 88 ALA A N 1
ATOM 701 C CA . ALA A 1 88 ? 7.139 5.473 -13.670 1.00 95.69 88 ALA A CA 1
ATOM 702 C C . ALA A 1 88 ? 7.513 6.635 -14.604 1.00 95.69 88 ALA A C 1
ATOM 704 O O . ALA A 1 88 ? 7.862 6.393 -15.758 1.00 95.69 88 ALA A O 1
ATOM 705 N N . GLU A 1 89 ? 7.523 7.872 -14.100 1.00 95.44 89 GLU A N 1
ATOM 706 C CA . GLU A 1 89 ? 7.992 9.046 -14.848 1.00 95.44 89 GLU A CA 1
ATOM 707 C C . GLU A 1 89 ? 9.445 8.874 -15.312 1.00 95.44 89 GLU A C 1
ATOM 709 O O . GLU A 1 89 ? 9.734 9.028 -16.498 1.00 95.44 89 GLU A O 1
ATOM 714 N N . ASN A 1 90 ? 10.345 8.456 -14.418 1.00 95.44 90 ASN A N 1
ATOM 715 C CA . ASN A 1 90 ? 11.748 8.213 -14.765 1.00 95.44 90 ASN A CA 1
ATOM 716 C C . ASN A 1 90 ? 11.908 7.138 -15.853 1.00 95.44 90 ASN A C 1
ATOM 718 O O . ASN A 1 90 ? 12.760 7.269 -16.729 1.00 95.44 90 ASN A O 1
ATOM 722 N N . ILE A 1 91 ? 11.095 6.076 -15.827 1.00 94.06 91 ILE A N 1
ATOM 723 C CA . ILE A 1 91 ? 11.113 5.036 -16.867 1.00 94.06 91 ILE A CA 1
ATOM 724 C C . ILE A 1 91 ? 10.695 5.613 -18.223 1.00 94.06 91 ILE A C 1
ATOM 726 O O . ILE A 1 91 ? 11.301 5.275 -19.240 1.00 94.06 91 ILE A O 1
ATOM 730 N N . VAL A 1 92 ? 9.678 6.477 -18.254 1.00 94.44 92 VAL A N 1
ATOM 731 C CA . VAL A 1 92 ? 9.235 7.138 -19.489 1.00 94.44 92 VAL A CA 1
ATOM 732 C C . VAL A 1 92 ? 10.344 8.028 -20.049 1.00 94.44 92 VAL A C 1
ATOM 734 O O . VAL A 1 92 ? 10.651 7.916 -21.235 1.00 94.44 92 VAL A O 1
ATOM 737 N N . VAL A 1 93 ? 10.984 8.843 -19.203 1.00 94.19 93 VAL A N 1
ATOM 738 C CA . VAL A 1 93 ? 12.104 9.711 -19.607 1.00 94.19 93 VAL A CA 1
ATOM 739 C C . VAL A 1 93 ? 13.268 8.884 -20.155 1.00 94.19 93 VAL A C 1
ATOM 741 O O . VAL A 1 93 ? 13.690 9.103 -21.286 1.00 94.19 93 VAL A O 1
ATOM 744 N N . ASN A 1 94 ? 13.720 7.864 -19.421 1.00 93.00 94 ASN A N 1
ATOM 745 C CA . ASN A 1 94 ? 14.832 7.014 -19.855 1.00 93.00 94 ASN A CA 1
ATOM 746 C C . ASN A 1 94 ? 14.533 6.273 -21.169 1.00 93.00 94 ASN A C 1
ATOM 748 O O . ASN A 1 94 ? 15.427 6.066 -21.990 1.00 93.00 94 ASN A O 1
ATOM 752 N N . ASN A 1 95 ? 13.284 5.849 -21.387 1.00 92.44 95 ASN A N 1
ATOM 753 C CA . ASN A 1 95 ? 12.893 5.221 -22.648 1.00 92.44 95 ASN A CA 1
ATOM 754 C C . ASN A 1 95 ? 12.887 6.216 -23.811 1.00 92.44 95 ASN A C 1
ATOM 756 O O . ASN A 1 95 ? 13.283 5.841 -24.914 1.00 92.44 95 ASN A O 1
ATOM 760 N N . ALA A 1 96 ? 12.460 7.460 -23.582 1.00 90.44 96 ALA A N 1
ATOM 761 C CA . ALA A 1 96 ? 12.551 8.511 -24.589 1.00 90.44 96 ALA A CA 1
ATOM 762 C C . ALA A 1 96 ? 14.017 8.783 -24.961 1.00 90.44 96 ALA A C 1
ATOM 764 O O . ALA A 1 96 ? 14.360 8.701 -26.135 1.00 90.44 96 ALA A O 1
ATOM 765 N N . GLU A 1 97 ? 14.898 8.956 -23.971 1.00 92.12 97 GLU A N 1
ATOM 766 C CA . GLU A 1 97 ? 16.336 9.143 -24.207 1.00 92.12 97 GLU A CA 1
ATOM 767 C C . GLU A 1 97 ? 16.950 7.968 -24.980 1.00 92.12 97 GLU A C 1
ATOM 769 O O . GLU A 1 97 ? 17.689 8.160 -25.944 1.00 92.12 97 GLU A O 1
ATOM 774 N N . LYS A 1 98 ? 16.611 6.726 -24.608 1.00 92.19 98 LYS A N 1
ATOM 775 C CA . LYS A 1 98 ? 17.059 5.529 -25.332 1.00 92.19 98 LYS A CA 1
ATOM 776 C C . LYS A 1 98 ? 16.610 5.540 -26.798 1.00 92.19 98 LYS A C 1
ATOM 778 O O . LYS A 1 98 ? 17.394 5.169 -27.671 1.00 92.19 98 LYS A O 1
ATOM 783 N N . ASN A 1 99 ? 15.367 5.931 -27.069 1.00 91.19 99 ASN A N 1
ATOM 784 C CA . ASN A 1 99 ? 14.849 6.013 -28.434 1.00 91.19 99 ASN A CA 1
ATOM 785 C C . ASN A 1 99 ? 15.552 7.113 -29.239 1.00 91.19 99 ASN A C 1
ATOM 787 O O . ASN A 1 99 ? 15.869 6.896 -30.410 1.00 91.19 99 ASN A O 1
ATOM 791 N N . ASP A 1 100 ? 15.851 8.254 -28.616 1.00 92.69 100 ASP A N 1
ATOM 792 C CA . ASP A 1 100 ? 16.619 9.330 -29.245 1.00 92.69 100 ASP A CA 1
ATOM 793 C C . ASP A 1 100 ? 18.030 8.845 -29.611 1.00 92.69 100 ASP A C 1
ATOM 795 O O . ASP A 1 100 ? 18.477 9.024 -30.747 1.00 92.69 100 ASP A O 1
ATOM 799 N N . PHE A 1 101 ? 18.704 8.132 -28.700 1.00 91.50 101 PHE A N 1
ATOM 800 C CA . PHE A 1 101 ? 19.999 7.511 -28.988 1.00 91.50 101 PHE A CA 1
ATOM 801 C C . PHE A 1 101 ? 19.932 6.502 -30.139 1.00 91.50 101 PHE A C 1
ATOM 803 O O . PHE A 1 101 ? 20.804 6.521 -31.006 1.00 91.50 101 PHE A O 1
ATOM 810 N N 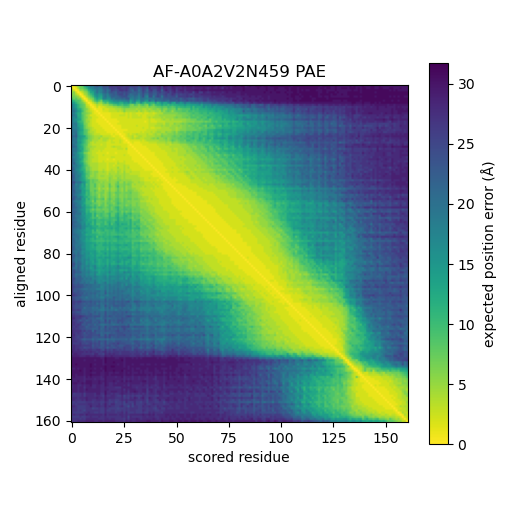. GLU A 1 102 ? 18.913 5.641 -30.192 1.00 91.00 102 GLU A N 1
ATOM 811 C CA . GLU A 1 102 ? 18.771 4.669 -31.286 1.00 91.00 102 GLU A CA 1
ATOM 812 C C . GLU A 1 102 ? 18.515 5.367 -32.633 1.00 91.00 102 GLU A C 1
ATOM 814 O O . GLU A 1 102 ? 19.052 4.960 -33.670 1.00 91.00 102 GLU A O 1
ATOM 819 N N . THR A 1 103 ? 17.756 6.467 -32.612 1.00 91.50 103 THR A N 1
ATOM 820 C CA . THR A 1 103 ? 17.479 7.297 -33.793 1.00 91.50 103 THR A CA 1
ATOM 821 C C . THR A 1 103 ? 18.755 7.941 -34.334 1.00 91.50 103 THR A C 1
ATOM 823 O O . THR A 1 103 ? 18.936 8.006 -35.547 1.00 91.50 103 THR A O 1
ATOM 826 N N . LEU A 1 104 ? 19.673 8.357 -33.456 1.00 91.88 104 LEU A N 1
ATOM 827 C CA . LEU A 1 104 ? 20.990 8.872 -33.844 1.00 91.88 104 LEU A CA 1
ATOM 828 C C . LEU A 1 104 ? 21.959 7.763 -34.284 1.00 91.88 104 LEU A C 1
ATOM 830 O O . LEU A 1 104 ? 22.774 7.970 -35.181 1.00 91.88 104 LEU A O 1
ATOM 834 N N . LEU A 1 105 ? 21.885 6.578 -33.677 1.00 93.19 105 LEU A N 1
ATOM 835 C CA . LEU A 1 105 ? 22.806 5.474 -33.954 1.00 93.19 105 LEU A CA 1
ATOM 836 C C . LEU A 1 105 ? 22.526 4.787 -35.299 1.00 93.19 105 LEU A C 1
ATOM 838 O O . LEU A 1 105 ? 23.453 4.336 -35.973 1.00 93.19 105 LEU A O 1
ATOM 842 N N . THR A 1 106 ? 21.255 4.697 -35.691 1.00 93.50 106 THR A N 1
ATOM 843 C CA . THR A 1 106 ? 20.819 4.063 -36.945 1.00 93.50 106 THR A CA 1
ATOM 844 C C . THR A 1 106 ? 21.481 4.656 -38.201 1.00 93.50 106 THR A C 1
ATOM 846 O O . THR A 1 106 ? 22.076 3.879 -38.952 1.00 93.50 106 THR A O 1
ATOM 849 N N . PRO A 1 107 ? 21.465 5.985 -38.443 1.00 93.69 107 PRO A N 1
ATOM 850 C CA . PRO A 1 107 ? 22.123 6.568 -39.612 1.00 93.69 107 PRO A CA 1
ATOM 851 C C . PRO A 1 107 ? 23.640 6.372 -39.570 1.00 93.69 107 PRO A C 1
ATOM 853 O O . PRO A 1 107 ? 24.229 6.026 -40.585 1.00 93.69 107 PRO A O 1
ATOM 856 N N . ILE A 1 108 ? 24.269 6.460 -38.393 1.00 93.75 108 ILE A N 1
ATOM 857 C CA . ILE A 1 108 ? 25.713 6.210 -38.252 1.00 93.75 108 ILE A CA 1
ATOM 858 C C . ILE A 1 108 ? 26.062 4.775 -38.673 1.00 93.75 108 ILE A C 1
ATOM 860 O O . ILE A 1 108 ? 27.033 4.560 -39.395 1.00 93.75 108 ILE A O 1
ATOM 864 N N . LYS A 1 109 ? 25.273 3.776 -38.254 1.00 93.00 109 LYS A N 1
ATOM 865 C CA . LYS A 1 109 ? 25.465 2.380 -38.688 1.00 93.00 109 LYS A CA 1
ATOM 866 C C . LYS A 1 109 ? 25.329 2.240 -40.206 1.00 93.00 109 LYS A C 1
ATOM 868 O O . LYS A 1 109 ? 26.098 1.499 -40.816 1.00 93.00 109 LYS A O 1
ATOM 873 N N . GLN A 1 110 ? 24.365 2.939 -40.801 1.00 93.19 110 GLN A N 1
ATOM 874 C CA . GLN A 1 110 ? 24.147 2.928 -42.244 1.00 93.19 110 GLN A CA 1
ATOM 875 C C . GLN A 1 110 ? 25.323 3.563 -42.998 1.00 93.19 110 GLN A C 1
ATOM 877 O O . GLN A 1 110 ? 25.831 2.954 -43.940 1.00 93.19 110 GLN A O 1
ATOM 882 N N . ASP A 1 111 ? 25.810 4.715 -42.538 1.00 94.31 111 ASP A N 1
ATOM 883 C CA . ASP A 1 111 ? 26.974 5.397 -43.108 1.00 94.31 111 ASP A CA 1
ATOM 884 C C . ASP A 1 111 ? 28.223 4.512 -43.032 1.00 94.31 111 ASP A C 1
ATOM 886 O O . ASP A 1 111 ? 28.9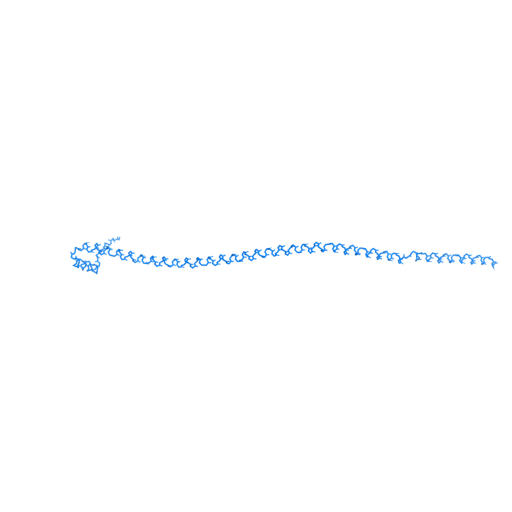25 4.330 -44.025 1.00 94.31 111 ASP A O 1
ATOM 890 N N . VAL A 1 112 ? 28.472 3.879 -41.880 1.00 94.75 112 VAL A N 1
ATOM 891 C CA . VAL A 1 112 ? 29.592 2.939 -41.702 1.00 94.75 112 VAL A CA 1
ATOM 892 C C . VAL A 1 112 ? 29.497 1.762 -42.675 1.00 94.75 112 VAL A C 1
ATOM 894 O O . VAL A 1 112 ? 30.515 1.368 -43.248 1.00 94.75 112 VAL A O 1
ATOM 897 N N . SER A 1 113 ? 28.298 1.213 -42.894 1.00 93.88 113 SER A N 1
ATOM 898 C CA . SER A 1 113 ? 28.092 0.149 -43.883 1.00 93.88 113 SER A CA 1
ATOM 899 C C . SER A 1 113 ? 28.401 0.636 -45.299 1.00 93.88 113 SER A C 1
ATOM 901 O O . SER A 1 113 ? 29.132 -0.038 -46.020 1.00 93.88 113 SER A O 1
ATOM 903 N N . SER A 1 114 ? 27.911 1.824 -45.671 1.00 95.88 114 SER A N 1
ATOM 904 C CA . SER A 1 114 ? 28.164 2.427 -46.986 1.00 95.88 114 SER A CA 1
ATOM 905 C C . SER A 1 114 ? 29.660 2.627 -47.231 1.00 95.88 114 SER A C 1
ATOM 907 O O . SER A 1 114 ? 30.193 2.187 -48.249 1.00 95.88 114 SER A O 1
ATOM 909 N N . TYR A 1 115 ? 30.375 3.209 -46.264 1.00 95.19 115 TYR A N 1
ATOM 910 C CA . TYR A 1 115 ? 31.824 3.389 -46.367 1.00 95.19 115 TYR A CA 1
ATOM 911 C C . TYR A 1 115 ? 32.577 2.056 -46.424 1.00 95.19 115 TYR A C 1
ATOM 913 O O . TYR A 1 115 ? 33.584 1.945 -47.123 1.00 95.19 115 TYR A O 1
ATOM 921 N N . SER A 1 116 ? 32.103 1.023 -45.720 1.00 95.25 116 SER A N 1
ATOM 922 C CA . SER A 1 116 ? 32.692 -0.317 -45.794 1.00 95.25 116 SER A CA 1
ATOM 923 C C . SER A 1 116 ? 32.586 -0.910 -47.204 1.00 95.25 116 SER A C 1
ATOM 925 O O . SER A 1 116 ? 33.578 -1.424 -47.734 1.00 95.25 116 SER A O 1
ATOM 927 N N . ASP A 1 117 ? 31.420 -0.774 -47.839 1.00 94.62 117 ASP A N 1
ATOM 928 C CA . ASP A 1 117 ? 31.185 -1.228 -49.211 1.00 94.62 117 ASP A CA 1
ATOM 929 C C . ASP A 1 117 ? 32.017 -0.435 -50.230 1.00 94.62 117 ASP A C 1
ATOM 931 O O . ASP A 1 117 ? 32.619 -1.021 -51.136 1.00 94.62 117 ASP A O 1
ATOM 935 N N . GLU A 1 118 ? 32.132 0.884 -50.056 1.00 95.25 118 GLU A N 1
ATOM 936 C CA . GLU A 1 118 ? 32.994 1.732 -50.885 1.00 95.25 118 GLU A CA 1
ATOM 937 C C . GLU A 1 118 ? 34.465 1.320 -50.789 1.00 95.25 118 GLU A C 1
ATOM 939 O O . GLU A 1 118 ? 35.129 1.143 -51.815 1.00 95.25 118 GLU A O 1
ATOM 944 N N . ILE A 1 119 ? 34.977 1.095 -49.574 1.00 94.56 119 ILE A N 1
ATOM 945 C CA . ILE A 1 119 ? 36.350 0.621 -49.356 1.00 94.56 119 ILE A CA 1
ATOM 946 C C . ILE A 1 119 ? 36.566 -0.731 -50.042 1.00 94.56 119 ILE A C 1
ATOM 948 O O . ILE A 1 119 ? 37.614 -0.947 -50.660 1.00 94.56 119 ILE A O 1
ATOM 952 N N . LYS A 1 120 ? 35.593 -1.645 -49.957 1.00 94.50 120 LYS A N 1
ATOM 953 C CA . LYS A 1 120 ? 35.667 -2.955 -50.614 1.00 94.50 120 LYS A CA 1
ATOM 954 C C . LYS A 1 120 ? 35.731 -2.814 -52.137 1.00 94.50 120 LYS A C 1
ATOM 956 O O . LYS A 1 120 ? 36.596 -3.426 -52.759 1.00 94.50 120 LYS A O 1
ATOM 961 N N . ASN A 1 121 ? 34.884 -1.967 -52.717 1.00 94.25 121 ASN A N 1
ATOM 962 C CA . ASN A 1 121 ? 34.869 -1.687 -54.153 1.00 94.25 121 ASN A CA 1
ATOM 963 C C . ASN A 1 121 ? 36.190 -1.051 -54.621 1.00 94.25 121 ASN A C 1
ATOM 965 O O . ASN A 1 121 ? 36.787 -1.488 -55.602 1.00 94.25 121 ASN A O 1
ATOM 969 N N . ILE A 1 122 ? 36.704 -0.058 -53.888 1.00 93.25 122 ILE A N 1
ATOM 970 C CA . ILE A 1 122 ? 37.998 0.570 -54.192 1.00 93.25 122 ILE A CA 1
ATOM 971 C C . ILE A 1 122 ? 39.126 -0.462 -54.123 1.00 93.25 122 ILE A C 1
ATOM 973 O O . ILE A 1 122 ? 39.971 -0.500 -55.016 1.00 93.25 122 ILE A O 1
ATOM 977 N N . ARG A 1 123 ? 39.136 -1.323 -53.100 1.00 92.19 123 ARG A N 1
ATOM 978 C CA . ARG A 1 123 ? 40.125 -2.401 -52.975 1.00 92.19 123 ARG A CA 1
ATOM 979 C C . ARG A 1 123 ? 40.080 -3.343 -54.177 1.00 92.19 123 ARG A C 1
ATOM 981 O O . ARG A 1 123 ? 41.132 -3.665 -54.716 1.00 92.19 123 ARG A O 1
ATOM 988 N N . GLU A 1 124 ? 38.891 -3.747 -54.611 1.00 90.06 124 GLU A N 1
ATOM 989 C CA . GLU A 1 124 ? 38.713 -4.600 -55.790 1.00 90.06 124 GLU A CA 1
ATOM 990 C C . GLU A 1 124 ? 39.208 -3.911 -57.069 1.00 90.06 124 GLU A C 1
ATOM 992 O O . GLU A 1 124 ? 39.956 -4.502 -57.842 1.00 90.06 124 GLU A O 1
ATOM 997 N N . LYS A 1 125 ? 38.886 -2.625 -57.261 1.00 87.69 125 LYS A N 1
ATOM 998 C CA . LYS A 1 125 ? 39.409 -1.828 -58.382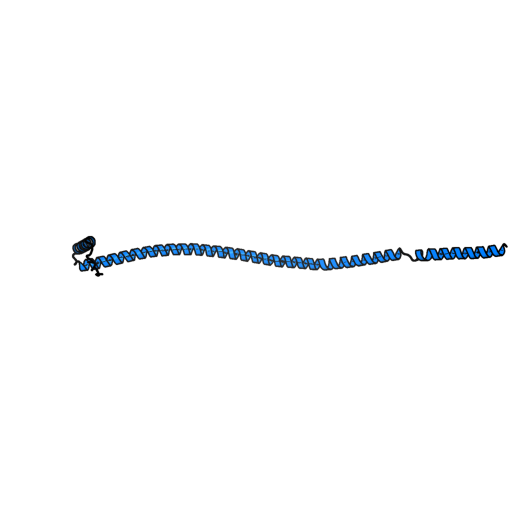 1.00 87.69 125 LYS A CA 1
ATOM 999 C C . LYS A 1 125 ? 40.933 -1.725 -58.364 1.00 87.69 125 LYS A C 1
ATOM 1001 O O . LYS A 1 125 ? 41.550 -1.832 -59.418 1.00 87.69 125 LYS A O 1
ATOM 1006 N N . ILE A 1 126 ? 41.544 -1.524 -57.196 1.00 85.69 126 ILE A N 1
ATOM 1007 C CA . ILE A 1 126 ? 43.007 -1.495 -57.056 1.00 85.69 126 ILE A CA 1
ATOM 1008 C C . ILE A 1 126 ? 43.605 -2.849 -57.437 1.00 85.69 126 ILE A C 1
ATOM 1010 O O . ILE A 1 126 ? 44.594 -2.878 -58.166 1.00 85.69 126 ILE A O 1
ATOM 1014 N N . GLU A 1 127 ? 43.015 -3.955 -56.983 1.00 83.88 127 GLU A N 1
ATOM 1015 C CA . GLU A 1 127 ? 43.508 -5.298 -57.299 1.00 83.88 127 GLU A CA 1
ATOM 1016 C C . GLU A 1 127 ? 43.375 -5.610 -58.797 1.00 83.88 127 GLU A C 1
ATOM 1018 O O . GLU A 1 127 ? 44.325 -6.084 -59.417 1.00 83.88 127 GLU A O 1
ATOM 1023 N N . ASN A 1 128 ? 42.253 -5.220 -59.408 1.00 79.94 128 ASN A N 1
ATOM 1024 C CA . ASN A 1 128 ? 42.029 -5.332 -60.849 1.00 79.94 128 ASN A CA 1
ATOM 1025 C C . ASN A 1 128 ? 42.990 -4.447 -61.663 1.00 79.94 128 ASN A C 1
ATOM 1027 O O . ASN A 1 128 ? 43.453 -4.861 -62.718 1.00 79.94 128 ASN A O 1
ATOM 1031 N N . CYS A 1 129 ? 43.336 -3.246 -61.185 1.00 73.00 129 CYS A N 1
ATOM 1032 C CA . CYS A 1 129 ? 44.351 -2.401 -61.826 1.00 73.00 129 CYS A CA 1
ATOM 1033 C C . CYS A 1 129 ? 45.779 -2.938 -61.634 1.00 73.00 129 CYS A C 1
ATOM 1035 O O . CYS A 1 129 ? 46.636 -2.715 -62.491 1.00 73.00 129 CYS A O 1
ATOM 1037 N N . ARG A 1 130 ? 46.050 -3.625 -60.515 1.00 65.50 130 ARG A N 1
ATOM 1038 C CA . ARG A 1 130 ? 47.338 -4.280 -60.246 1.00 65.50 130 ARG A CA 1
ATOM 1039 C C . ARG A 1 130 ? 47.532 -5.498 -61.150 1.00 65.50 130 ARG A C 1
ATOM 1041 O O . ARG A 1 130 ? 48.629 -5.679 -61.666 1.00 65.50 130 ARG A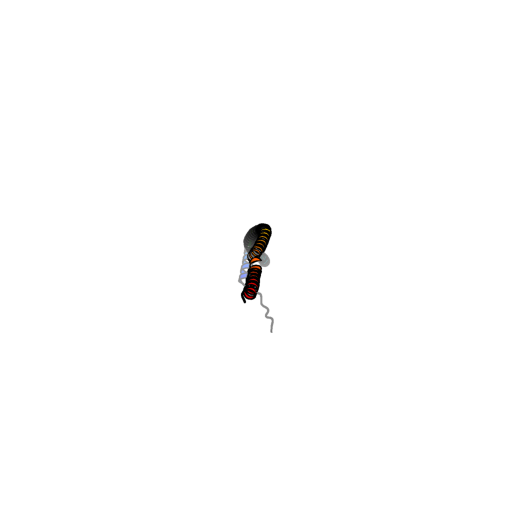 O 1
ATOM 1048 N N . HIS A 1 131 ? 46.463 -6.247 -61.421 1.00 59.66 131 HIS A N 1
ATOM 1049 C CA . HIS A 1 131 ? 46.382 -7.224 -62.513 1.00 59.66 131 HIS A CA 1
ATOM 1050 C C . HIS A 1 131 ? 46.226 -6.510 -63.867 1.00 59.66 131 HIS A C 1
ATOM 1052 O O . HIS A 1 131 ? 45.212 -6.592 -64.557 1.00 59.66 131 HIS A O 1
ATOM 1058 N N . SER A 1 132 ? 47.244 -5.743 -64.245 1.00 58.56 132 SER A N 1
ATOM 1059 C CA . SER A 1 132 ? 47.262 -5.035 -65.518 1.00 58.56 132 SER A CA 1
ATOM 1060 C C . SER A 1 132 ? 47.308 -6.021 -66.702 1.00 58.56 132 SER A C 1
ATOM 1062 O O . SER A 1 132 ? 47.997 -7.040 -66.612 1.00 58.56 132 SER A O 1
ATOM 1064 N N . PRO A 1 133 ? 46.681 -5.723 -67.860 1.00 58.41 133 PRO A N 1
ATOM 1065 C CA . PRO A 1 133 ? 46.760 -6.564 -69.063 1.00 58.41 133 PRO A CA 1
ATOM 1066 C C . PRO A 1 133 ? 48.194 -6.808 -69.568 1.00 58.41 133 PRO A C 1
ATOM 1068 O O . PRO A 1 133 ? 48.411 -7.701 -70.386 1.00 58.41 133 PRO A O 1
ATOM 1071 N N . PHE A 1 134 ? 49.189 -6.056 -69.084 1.00 55.56 134 PHE A N 1
ATOM 1072 C CA . PHE A 1 134 ? 5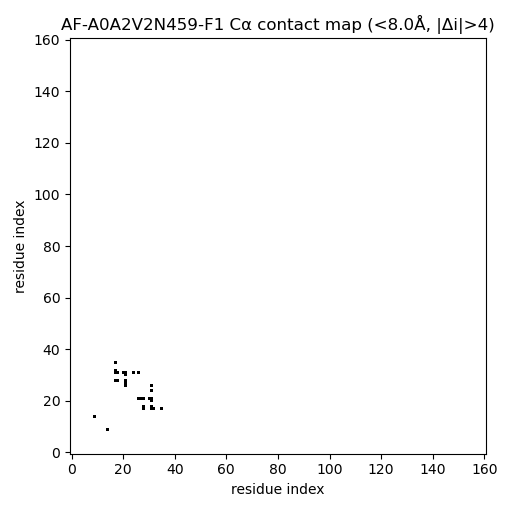0.592 -6.256 -69.445 1.00 55.56 134 PHE A CA 1
ATOM 1073 C C . PHE A 1 134 ? 51.118 -7.649 -69.070 1.00 55.56 134 PHE A C 1
ATOM 1075 O O . PHE A 1 134 ? 51.869 -8.211 -69.864 1.00 55.56 134 PHE A O 1
ATOM 1082 N N . GLU A 1 135 ? 50.683 -8.260 -67.959 1.00 57.34 135 GLU A N 1
ATOM 1083 C CA . GLU A 1 135 ? 51.097 -9.636 -67.616 1.00 57.34 135 GLU A CA 1
ATOM 1084 C C . GLU A 1 135 ? 50.614 -10.667 -68.645 1.00 57.34 135 GLU A C 1
ATOM 1086 O O . GLU A 1 135 ? 51.339 -11.608 -68.966 1.00 57.34 135 GLU A O 1
ATOM 1091 N N . ASN A 1 136 ? 49.453 -10.436 -69.262 1.00 60.69 136 ASN A N 1
ATOM 1092 C CA . ASN A 1 136 ? 48.915 -11.314 -70.303 1.00 60.69 136 ASN A CA 1
ATOM 1093 C C . ASN A 1 136 ? 49.570 -11.094 -71.676 1.00 60.69 136 ASN A C 1
ATOM 1095 O O . ASN A 1 136 ? 49.582 -12.000 -72.511 1.00 60.69 136 ASN A O 1
ATOM 1099 N N . HIS A 1 137 ? 50.128 -9.908 -71.933 1.00 63.56 137 HIS A N 1
ATOM 1100 C CA . HIS A 1 137 ? 50.765 -9.589 -73.214 1.00 63.56 137 HIS A CA 1
ATOM 1101 C C . HIS A 1 137 ? 52.276 -9.838 -73.234 1.00 63.56 137 HIS A C 1
ATOM 1103 O O . HIS A 1 137 ? 52.821 -10.058 -74.313 1.00 63.56 137 HIS A O 1
ATOM 1109 N N . ILE A 1 138 ? 52.952 -9.872 -72.080 1.00 71.44 138 ILE A N 1
ATOM 1110 C CA . ILE A 1 138 ? 54.380 -10.216 -71.979 1.00 71.44 138 ILE A CA 1
ATOM 1111 C C . ILE A 1 138 ? 54.723 -11.541 -72.688 1.00 71.44 138 ILE A C 1
ATOM 1113 O O . ILE A 1 138 ? 55.606 -11.520 -73.550 1.00 71.44 138 ILE A O 1
ATOM 1117 N N . PRO A 1 139 ? 54.042 -12.678 -72.432 1.00 74.81 139 PRO A N 1
ATOM 1118 C CA . PRO A 1 139 ? 54.348 -13.919 -73.143 1.00 74.81 139 PRO A CA 1
ATOM 1119 C C . PRO A 1 139 ? 54.083 -13.807 -74.651 1.00 74.81 139 PRO A C 1
ATOM 1121 O O . PRO A 1 139 ? 54.860 -14.331 -75.444 1.00 74.81 139 PRO A O 1
ATOM 1124 N N . LEU A 1 140 ? 53.050 -13.067 -75.068 1.00 78.62 140 LEU A N 1
ATOM 1125 C CA . LEU A 1 140 ? 52.725 -12.863 -76.484 1.00 78.62 140 LEU A CA 1
ATOM 1126 C C . LEU A 1 140 ? 53.801 -12.038 -77.216 1.00 78.62 140 LEU A C 1
ATOM 1128 O O . LEU A 1 140 ? 54.178 -12.370 -78.339 1.00 78.62 140 LEU A O 1
ATOM 1132 N N . ILE A 1 141 ? 54.332 -10.999 -76.563 1.00 80.94 141 ILE A N 1
ATOM 1133 C CA . ILE A 1 141 ? 55.437 -10.176 -77.073 1.00 80.94 141 ILE A CA 1
ATOM 1134 C C . ILE A 1 141 ? 56.710 -11.021 -77.199 1.00 80.94 141 ILE A C 1
ATOM 1136 O O . ILE A 1 141 ? 57.366 -10.986 -78.238 1.00 80.94 141 ILE A O 1
ATOM 1140 N N . ILE A 1 142 ? 57.034 -11.825 -76.180 1.00 83.69 142 ILE A N 1
ATOM 1141 C CA . ILE A 1 142 ? 58.206 -12.714 -76.195 1.00 83.69 142 ILE A CA 1
ATOM 1142 C C . ILE A 1 142 ? 58.100 -13.735 -77.335 1.00 83.69 142 ILE A C 1
ATOM 1144 O O . ILE A 1 142 ? 59.053 -13.903 -78.095 1.00 83.69 142 ILE A O 1
ATOM 1148 N N . ILE A 1 143 ? 56.937 -14.372 -77.507 1.00 85.69 143 ILE A N 1
ATOM 1149 C CA . ILE A 1 143 ? 56.687 -15.310 -78.612 1.00 85.69 143 ILE A CA 1
ATOM 1150 C C . ILE A 1 143 ? 56.856 -14.605 -79.965 1.00 85.69 143 ILE A C 1
ATOM 1152 O O . ILE A 1 143 ? 57.503 -15.151 -80.858 1.00 85.69 143 ILE A O 1
ATOM 1156 N N . GLY A 1 144 ? 56.339 -13.380 -80.111 1.00 86.06 144 GLY A N 1
ATOM 1157 C CA . GLY A 1 144 ? 56.503 -12.581 -81.329 1.00 86.06 144 GLY A CA 1
ATOM 1158 C C . GLY A 1 144 ? 57.968 -12.278 -81.664 1.00 86.06 144 GLY A C 1
ATOM 1159 O O . GLY A 1 144 ? 58.379 -12.400 -82.821 1.00 86.06 144 GLY A O 1
ATOM 1160 N N . ILE A 1 145 ? 58.784 -11.946 -80.658 1.00 89.38 145 ILE A N 1
ATOM 1161 C CA . ILE A 1 145 ? 60.226 -11.700 -80.828 1.00 89.38 145 ILE A CA 1
ATOM 1162 C C . ILE A 1 145 ? 60.960 -12.992 -81.221 1.00 89.38 145 ILE A C 1
ATOM 1164 O O . ILE A 1 145 ? 61.775 -12.986 -82.141 1.00 89.38 145 ILE A O 1
ATOM 1168 N N . ILE A 1 146 ? 60.650 -14.122 -80.579 1.00 91.56 146 ILE A N 1
ATOM 1169 C CA . ILE A 1 146 ? 61.282 -15.413 -80.899 1.00 91.56 146 ILE A CA 1
ATOM 1170 C C . ILE A 1 146 ? 60.929 -15.850 -82.326 1.00 91.56 146 ILE A C 1
ATOM 1172 O O . ILE A 1 146 ? 61.813 -16.249 -83.084 1.00 91.56 146 ILE A O 1
ATOM 1176 N N . ALA A 1 147 ? 59.656 -15.741 -82.716 1.00 89.50 147 ALA A N 1
ATOM 1177 C CA . ALA A 1 147 ? 59.201 -16.105 -84.055 1.00 89.50 147 ALA A CA 1
ATOM 1178 C C . ALA A 1 147 ? 59.875 -15.253 -85.144 1.00 89.50 147 ALA A C 1
ATOM 1180 O O . ALA A 1 147 ? 60.317 -15.784 -86.162 1.00 89.50 147 ALA A O 1
ATOM 1181 N N . SER A 1 148 ? 60.007 -13.943 -84.917 1.00 87.62 148 SER A N 1
ATOM 1182 C CA . SER A 1 148 ? 60.681 -13.046 -85.864 1.00 87.62 148 SER A CA 1
ATOM 1183 C C . SER A 1 148 ? 62.181 -13.336 -85.980 1.00 87.62 148 SER A C 1
ATOM 1185 O O . SER A 1 148 ? 62.692 -13.410 -87.097 1.00 87.62 148 SER A O 1
ATOM 1187 N N . LEU A 1 149 ? 62.879 -13.601 -84.870 1.00 92.88 149 LEU A N 1
ATOM 1188 C CA . LEU A 1 149 ? 64.285 -14.028 -84.896 1.00 92.88 149 LEU A CA 1
ATOM 1189 C C . LEU A 1 149 ? 64.485 -15.358 -85.637 1.00 92.88 149 LEU A C 1
ATOM 1191 O O . LEU A 1 149 ? 65.445 -15.495 -86.393 1.00 92.88 149 LEU A O 1
ATOM 1195 N N . LEU A 1 150 ? 63.576 -16.320 -85.460 1.00 91.50 150 LEU A N 1
ATOM 1196 C CA . LEU A 1 150 ? 63.647 -17.624 -86.121 1.00 91.50 150 LEU A CA 1
ATOM 1197 C C . LEU A 1 150 ? 63.461 -17.512 -87.641 1.00 91.50 150 LEU A C 1
ATOM 1199 O O . LEU A 1 150 ? 64.194 -18.148 -88.396 1.00 91.50 150 LEU A O 1
ATOM 1203 N N . ILE A 1 151 ? 62.531 -16.664 -88.093 1.00 91.38 151 ILE A N 1
ATOM 1204 C CA . ILE A 1 151 ? 62.342 -16.365 -89.520 1.00 91.38 151 ILE A CA 1
ATOM 1205 C C . ILE A 1 151 ? 63.604 -15.721 -90.103 1.00 91.38 151 ILE A C 1
ATOM 1207 O O . ILE A 1 151 ? 64.077 -16.148 -91.154 1.00 91.38 151 ILE A O 1
ATOM 1211 N N . ILE A 1 152 ? 64.179 -14.729 -89.415 1.00 90.81 152 ILE A N 1
ATOM 1212 C CA . ILE A 1 152 ? 65.414 -14.065 -89.857 1.00 90.81 152 ILE A CA 1
ATOM 1213 C C . ILE A 1 152 ? 66.568 -15.073 -89.947 1.00 90.81 152 ILE A C 1
ATOM 1215 O O . ILE A 1 152 ? 67.281 -15.102 -90.949 1.00 90.81 152 ILE A O 1
ATOM 1219 N N . TYR A 1 153 ? 66.730 -15.930 -88.937 1.00 89.50 153 TYR A N 1
ATOM 1220 C CA . TYR A 1 153 ? 67.751 -16.976 -88.930 1.00 89.50 153 TYR A CA 1
ATOM 1221 C C . TYR A 1 153 ? 67.583 -17.958 -90.094 1.00 89.50 153 TYR A C 1
ATOM 1223 O O . TYR A 1 153 ? 68.560 -18.267 -90.772 1.00 89.50 153 TYR A O 1
ATOM 1231 N N . LEU A 1 154 ? 66.352 -18.405 -90.367 1.00 87.81 154 LEU A N 1
ATOM 1232 C CA . LEU A 1 154 ? 66.042 -19.273 -91.505 1.00 87.81 154 LEU A CA 1
ATOM 1233 C C . LEU A 1 154 ? 66.431 -18.620 -92.831 1.00 87.81 154 LEU A C 1
ATOM 1235 O O . LEU A 1 154 ? 67.118 -19.253 -93.625 1.00 87.81 154 LEU A O 1
ATOM 1239 N N . ILE A 1 155 ? 66.067 -17.351 -93.041 1.00 88.31 155 ILE A N 1
ATOM 1240 C CA . ILE A 1 155 ? 66.419 -16.608 -94.260 1.00 88.31 155 ILE A CA 1
ATOM 1241 C C . ILE A 1 155 ? 67.943 -16.548 -94.436 1.00 88.31 155 ILE A C 1
ATOM 1243 O O . ILE A 1 155 ? 68.451 -16.874 -95.508 1.00 88.31 155 ILE A O 1
ATOM 1247 N N . ILE A 1 156 ? 68.684 -16.191 -93.383 1.00 85.88 156 ILE A N 1
ATOM 1248 C CA . ILE A 1 156 ? 70.153 -16.111 -93.426 1.00 85.88 156 ILE A CA 1
ATOM 1249 C C . ILE A 1 156 ? 70.770 -17.493 -93.680 1.00 85.88 156 ILE A C 1
ATOM 1251 O O . ILE A 1 156 ? 71.660 -17.624 -94.518 1.00 85.88 156 ILE A O 1
ATOM 1255 N N . SER A 1 157 ? 70.278 -18.535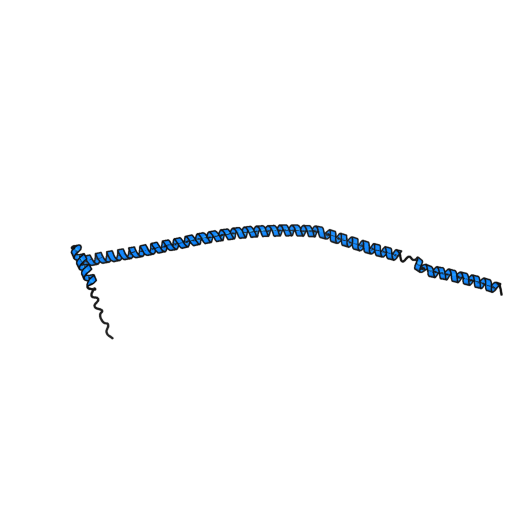 -93.006 1.00 79.31 157 SER A N 1
ATOM 1256 C CA . SER A 1 157 ? 70.773 -19.903 -93.174 1.00 79.31 157 SER A CA 1
ATOM 1257 C C . SER A 1 157 ? 70.509 -20.453 -94.576 1.00 79.31 157 SER A C 1
ATOM 1259 O O . SER A 1 157 ? 71.336 -21.205 -95.078 1.00 79.31 157 SER A O 1
ATOM 1261 N N . THR A 1 158 ? 69.397 -20.083 -95.220 1.00 78.56 158 THR A N 1
ATOM 1262 C CA . THR A 1 158 ? 69.110 -20.465 -96.615 1.00 78.56 158 TH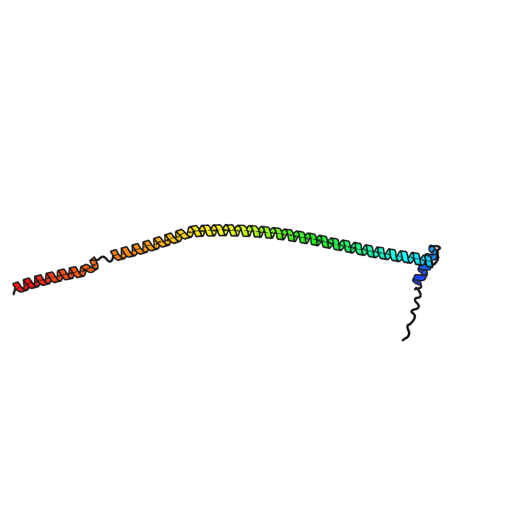R A CA 1
ATOM 1263 C C . THR A 1 158 ? 69.924 -19.685 -97.642 1.00 78.56 158 THR A C 1
ATOM 1265 O O . THR A 1 158 ? 70.073 -20.149 -98.764 1.00 78.56 158 THR A O 1
ATOM 1268 N N . LEU A 1 159 ? 70.440 -18.506 -97.282 1.00 72.62 159 LEU A N 1
ATOM 1269 C CA . LEU A 1 159 ? 71.288 -17.696 -98.160 1.00 72.62 159 LEU A CA 1
ATOM 1270 C C . LEU A 1 159 ? 72.776 -18.074 -98.069 1.00 72.62 159 LEU A C 1
ATOM 1272 O O . LEU A 1 159 ? 73.555 -17.697 -98.939 1.00 72.62 159 LEU A O 1
ATOM 1276 N N . SER A 1 160 ? 73.173 -18.757 -96.991 1.00 68.06 160 SER A N 1
ATOM 1277 C CA . SER A 1 160 ? 74.568 -19.079 -96.671 1.00 68.06 160 SER A CA 1
ATOM 1278 C C . SER A 1 160 ? 74.954 -20.545 -96.929 1.00 68.06 160 SER A C 1
ATOM 1280 O O . SER A 1 160 ? 76.100 -20.903 -96.649 1.00 68.06 160 SER A O 1
ATOM 1282 N N . GLY A 1 161 ? 74.033 -21.381 -97.420 1.00 57.78 161 GLY A N 1
ATOM 1283 C CA . GLY A 1 161 ? 74.287 -22.762 -97.856 1.00 57.78 161 GLY A CA 1
ATOM 1284 C C . GLY A 1 161 ? 74.035 -22.917 -99.345 1.00 57.78 161 GLY A C 1
ATOM 1285 O O . GLY A 1 161 ? 74.815 -23.655 -99.983 1.00 57.78 161 GLY A O 1
#

Foldseek 3Di:
DDDPDPPPDPPPVVVVQLVVQCVVVVHDSVVSVVVVVVVVVVVVVVVVVVVVVVVVVVVVVVVVVVVVVVVVVVVVVVVVVVVVVVVVVVVVVVVVVVVVVVVVVVVVVVVVVVVVVVVVVVVVVVVVVVVPCVVVCVVVVVVVVVVVVVVVVVVVVVVVD

Solvent-accessible surface area (backbone atoms only — not comparable to full-atom values): 8921 Å² total; per-residue (Å²): 135,83,86,78,77,76,81,82,66,79,55,69,74,56,52,52,52,31,51,51,45,9,61,75,64,76,44,53,57,68,55,26,47,54,51,51,53,52,48,53,52,50,54,49,52,51,52,52,49,53,53,49,51,52,51,53,52,51,50,51,51,52,48,52,55,49,53,52,50,52,51,51,52,50,53,51,52,51,53,51,52,54,51,51,52,53,51,52,52,51,52,54,52,53,50,50,54,51,50,53,51,50,64,58,47,50,58,54,54,50,51,53,49,51,53,51,52,50,53,50,53,52,51,50,52,51,53,53,59,69,63,41,71,61,72,72,43,50,62,54,52,52,50,51,52,53,53,52,53,51,53,52,49,51,56,52,56,68,74,76,109

pLDDT: mean 88.14, std 13.05, range [39.0, 98.44]

Secondary structure (DSSP, 8-state):
--------PPPHHHHHHHHHHHHHHT--HHHHHHHHHHHHHHHHHHHHHHHHHHHHHHHHHHHHHHHHHHHHHHHHHHHHHHHHHHHHHHHHHHHHHHHHHHHHHHHHHHHHHHHHHHHHHHHHHHHHHHS-THHHHHHHHHHHHHHHHHHHHHHHHHH--

Sequence (161 aa):
MRFEKLNKKLPEDILSVIDEEAAAGSITRQEAVSKLVRSVISIKHESENEQLKYQIKELNRQIAIKDDEVTYLRNELHALNAGLSKLAENIVVNNAEKNDFETLLTPIKQDVSSYSDEIKNIREKIENCRHSPFENHIPLIIIGIIASLLIIYLIISTLSG